Protein AF-A0A3A5IGR9-F1 (afdb_monomer_lite)

Foldseek 3Di:
DVVVVQLVVLLVVLLVQLVVVLVVVLVVVVVVCVVPVDDDDDSDDPVSVVSSVVSSVVSSVVSVVVVVVVD

Structure (mmCIF, N/CA/C/O backbone):
data_AF-A0A3A5IGR9-F1
#
_entry.id   AF-A0A3A5IGR9-F1
#
loop_
_atom_site.group_PDB
_atom_site.id
_atom_site.type_symbol
_atom_site.label_atom_id
_atom_site.label_alt_id
_atom_site.label_comp_id
_atom_site.label_asym_id
_atom_site.label_entity_id
_atom_site.label_seq_id
_atom_site.pdbx_PDB_ins_code
_atom_site.Cartn_x
_atom_site.Cartn_y
_atom_site.Cartn_z
_atom_site.occupancy
_atom_site.B_iso_or_equiv
_atom_site.auth_seq_id
_atom_site.auth_comp_id
_atom_site.auth_asym_id
_atom_site.auth_atom_id
_atom_site.pdbx_PDB_model_num
ATOM 1 N N . MET A 1 1 ? -10.189 -2.470 26.151 1.00 55.28 1 MET A N 1
ATOM 2 C CA . MET A 1 1 ? -9.668 -3.663 25.438 1.00 55.28 1 MET A CA 1
ATOM 3 C C . MET A 1 1 ? -10.300 -3.841 24.054 1.00 55.28 1 MET A C 1
ATOM 5 O O . MET A 1 1 ? -9.560 -4.055 23.104 1.00 55.28 1 MET A O 1
ATOM 9 N N . ILE A 1 2 ? -11.623 -3.670 23.906 1.00 62.47 2 ILE A N 1
ATOM 10 C CA . ILE A 1 2 ? -12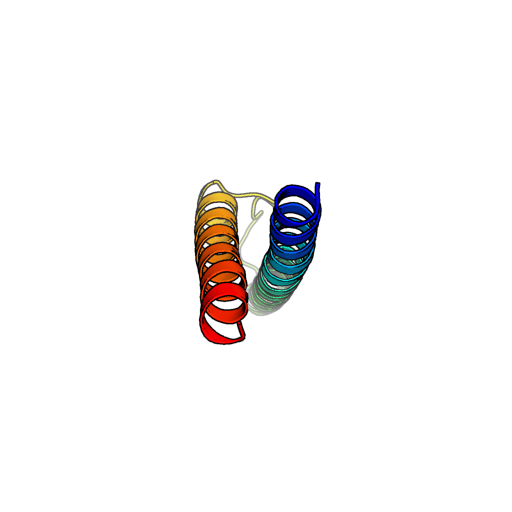.345 -3.811 22.622 1.00 62.47 2 ILE A CA 1
ATOM 11 C C . ILE A 1 2 ? -11.793 -2.869 21.536 1.00 62.47 2 ILE A C 1
ATOM 13 O O . ILE A 1 2 ? -11.488 -3.317 20.439 1.00 62.47 2 ILE A O 1
ATOM 17 N N . THR A 1 3 ? -11.540 -1.597 21.859 1.00 71.06 3 THR A N 1
ATOM 18 C CA . THR A 1 3 ? -11.049 -0.595 20.896 1.00 71.06 3 THR A CA 1
ATOM 19 C C . THR A 1 3 ? -9.666 -0.928 20.323 1.00 71.06 3 THR A C 1
ATOM 21 O O . THR A 1 3 ? -9.434 -0.745 19.134 1.00 71.06 3 THR A O 1
ATOM 24 N N . PHE A 1 4 ? -8.755 -1.472 21.137 1.00 75.50 4 PHE A N 1
ATOM 25 C CA . PHE A 1 4 ? -7.406 -1.846 20.694 1.00 75.50 4 PHE A CA 1
ATOM 26 C C . PHE A 1 4 ? -7.437 -2.993 19.676 1.00 75.50 4 PHE A C 1
ATOM 28 O O . PHE A 1 4 ? -6.791 -2.921 18.634 1.00 75.50 4 PHE A O 1
ATOM 35 N N . VAL A 1 5 ? -8.244 -4.024 19.942 1.00 80.19 5 VAL A N 1
ATOM 36 C CA . VAL A 1 5 ? -8.407 -5.171 19.034 1.00 80.19 5 VAL A CA 1
ATOM 37 C C . VAL A 1 5 ? -9.008 -4.730 17.696 1.00 80.19 5 VAL A C 1
ATOM 39 O O . VAL A 1 5 ? -8.623 -5.238 16.644 1.00 80.19 5 VAL A O 1
ATOM 42 N N . THR A 1 6 ? -9.914 -3.755 17.722 1.00 78.31 6 THR A N 1
ATOM 43 C CA . THR A 1 6 ? -10.538 -3.165 16.534 1.00 78.31 6 THR A CA 1
ATOM 44 C C . THR A 1 6 ? -9.517 -2.447 15.641 1.00 78.31 6 THR A C 1
ATOM 46 O O . THR A 1 6 ? -9.426 -2.759 14.450 1.00 78.31 6 THR A O 1
ATOM 49 N N . TYR A 1 7 ? -8.663 -1.590 16.216 1.00 82.19 7 TYR A N 1
ATOM 50 C CA . TYR A 1 7 ? -7.567 -0.945 15.477 1.00 82.19 7 TYR A CA 1
ATOM 51 C C . TYR A 1 7 ? -6.526 -1.948 14.968 1.00 82.19 7 TYR A C 1
ATOM 53 O O . TYR A 1 7 ? -6.056 -1.821 13.838 1.00 82.19 7 TYR A O 1
ATOM 61 N N . LEU A 1 8 ? -6.202 -2.978 15.754 1.00 85.25 8 LEU A N 1
ATOM 62 C CA . LEU A 1 8 ? -5.260 -4.020 15.345 1.00 85.25 8 LEU A CA 1
ATOM 63 C C . LEU A 1 8 ? -5.782 -4.807 14.134 1.00 85.25 8 LEU A C 1
ATOM 65 O O . LEU A 1 8 ? -5.051 -5.015 13.166 1.00 85.25 8 LEU A O 1
ATOM 69 N N . LYS A 1 9 ? -7.065 -5.192 14.141 1.00 84.19 9 LYS A N 1
ATOM 70 C CA . LYS A 1 9 ? -7.708 -5.842 12.988 1.00 84.19 9 LYS A CA 1
ATOM 71 C C . LYS A 1 9 ? -7.705 -4.934 11.757 1.00 84.19 9 LYS A C 1
ATOM 73 O O . LYS A 1 9 ? -7.378 -5.399 10.668 1.00 84.19 9 LYS A O 1
ATOM 78 N N . ALA A 1 10 ? -8.027 -3.650 11.923 1.00 83.56 10 ALA A N 1
ATOM 79 C CA . ALA A 1 10 ? -7.989 -2.677 10.833 1.00 83.56 10 ALA A CA 1
ATOM 80 C C . ALA A 1 10 ? -6.577 -2.532 10.238 1.00 83.56 10 ALA A C 1
ATOM 82 O O . ALA A 1 10 ? -6.432 -2.492 9.014 1.00 83.56 10 ALA A O 1
ATOM 83 N N . ALA A 1 11 ? -5.540 -2.517 11.081 1.00 87.06 11 ALA A N 1
ATOM 84 C CA . ALA A 1 11 ? -4.146 -2.457 10.651 1.00 87.06 11 ALA A CA 1
ATOM 85 C C . ALA A 1 11 ? -3.734 -3.709 9.863 1.00 87.06 11 ALA A C 1
ATOM 87 O O . ALA A 1 11 ? -3.176 -3.579 8.777 1.00 87.06 11 ALA A O 1
ATOM 88 N N . ILE A 1 12 ? -4.071 -4.911 10.348 1.00 90.81 12 ILE A N 1
ATOM 89 C CA . ILE A 1 12 ? -3.757 -6.178 9.661 1.00 90.81 12 ILE A CA 1
ATOM 90 C C . ILE A 1 12 ? -4.435 -6.242 8.288 1.00 90.81 12 ILE A C 1
ATOM 92 O O . ILE A 1 12 ? -3.789 -6.570 7.294 1.00 90.81 12 ILE A O 1
ATOM 96 N N . VAL A 1 13 ? -5.724 -5.897 8.207 1.00 88.75 13 VAL A N 1
ATOM 97 C CA . VAL A 1 13 ? -6.443 -5.915 6.923 1.00 88.75 13 VAL A CA 1
ATOM 98 C C . VAL A 1 13 ? -5.854 -4.891 5.954 1.00 88.75 13 VAL A C 1
ATOM 100 O O . VAL A 1 13 ? -5.691 -5.185 4.775 1.00 88.75 13 VAL A O 1
ATOM 103 N N . SER A 1 14 ? -5.477 -3.713 6.444 1.00 87.62 14 SER A N 1
ATOM 104 C CA . SER A 1 14 ? -4.881 -2.670 5.601 1.00 87.62 14 SER A CA 1
ATOM 105 C C . SER A 1 14 ? -3.479 -3.036 5.127 1.00 87.62 14 SER A C 1
ATOM 107 O O . SER A 1 14 ? -3.124 -2.735 3.989 1.00 87.62 14 SER A O 1
ATOM 109 N N . LEU A 1 15 ? -2.710 -3.749 5.954 1.00 91.44 15 LEU A N 1
ATOM 110 C CA . LEU A 1 15 ? -1.425 -4.325 5.565 1.00 91.44 15 LEU A CA 1
ATOM 111 C C . LEU A 1 15 ? -1.602 -5.343 4.431 1.00 91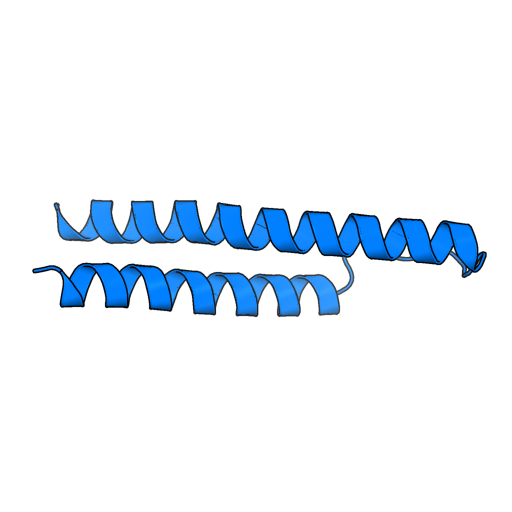.44 15 LEU A C 1
ATOM 113 O O . LEU A 1 15 ? -0.869 -5.290 3.448 1.00 91.44 15 LEU A O 1
ATOM 117 N N . LEU A 1 16 ? -2.597 -6.231 4.537 1.00 92.06 16 LEU A N 1
ATOM 118 C CA . LEU A 1 16 ? -2.908 -7.217 3.497 1.00 92.06 16 LEU A CA 1
ATOM 119 C C . LEU A 1 16 ? -3.322 -6.545 2.184 1.00 92.06 16 LEU A C 1
ATOM 121 O O . LEU A 1 16 ? -2.807 -6.905 1.130 1.00 92.06 16 LEU A O 1
ATOM 125 N N . VAL A 1 17 ? -4.201 -5.541 2.240 1.00 89.94 17 VAL A N 1
ATOM 126 C CA . VAL A 1 17 ? -4.627 -4.782 1.052 1.00 89.94 17 VAL A CA 1
ATOM 127 C C . VAL A 1 17 ? -3.435 -4.091 0.387 1.00 89.94 17 VAL A C 1
ATOM 129 O O . VAL A 1 17 ? -3.244 -4.216 -0.824 1.00 89.94 17 VAL A O 1
ATOM 132 N N . ALA A 1 18 ? -2.598 -3.409 1.172 1.00 87.50 18 ALA A N 1
ATOM 133 C CA . ALA A 1 18 ? -1.413 -2.736 0.657 1.00 87.50 18 ALA A CA 1
ATOM 134 C C . ALA A 1 18 ? -0.406 -3.728 0.052 1.00 87.50 18 ALA A C 1
ATOM 136 O O . ALA A 1 18 ? 0.133 -3.468 -1.023 1.00 87.50 18 ALA A O 1
ATOM 137 N N . ALA A 1 19 ? -0.206 -4.889 0.683 1.00 87.62 19 ALA A N 1
ATOM 138 C CA . ALA A 1 19 ? 0.660 -5.946 0.170 1.00 87.62 19 ALA A CA 1
ATOM 139 C C . ALA A 1 19 ? 0.152 -6.524 -1.161 1.00 87.62 19 ALA A C 1
ATOM 141 O O . ALA A 1 19 ? 0.944 -6.692 -2.086 1.00 87.62 19 ALA A O 1
ATOM 142 N N . VAL A 1 20 ? -1.157 -6.773 -1.296 1.00 90.44 20 VAL A N 1
ATOM 143 C CA . VAL A 1 20 ? -1.758 -7.275 -2.546 1.00 90.44 20 VAL A CA 1
ATOM 144 C C . VAL A 1 20 ? -1.568 -6.277 -3.684 1.00 90.44 20 VAL A C 1
ATOM 146 O O . VAL A 1 20 ? -1.151 -6.665 -4.775 1.00 90.44 20 VAL A O 1
ATOM 149 N N . ILE A 1 21 ? -1.822 -4.989 -3.444 1.00 87.06 21 ILE A N 1
ATOM 150 C CA . ILE A 1 21 ? -1.659 -3.968 -4.488 1.00 87.06 21 ILE A CA 1
ATOM 151 C C . ILE A 1 21 ? -0.186 -3.819 -4.877 1.00 87.06 21 ILE A C 1
ATOM 153 O O . ILE A 1 21 ? 0.130 -3.709 -6.062 1.00 87.06 21 ILE A O 1
ATOM 157 N N . LEU A 1 22 ? 0.728 -3.874 -3.907 1.00 86.44 22 LEU A N 1
ATOM 158 C CA . LEU A 1 22 ? 2.163 -3.815 -4.176 1.00 86.44 22 LEU A CA 1
ATOM 159 C C . LEU A 1 22 ? 2.634 -5.030 -4.981 1.00 86.44 22 LEU A C 1
ATOM 161 O O . LEU A 1 22 ? 3.397 -4.874 -5.933 1.00 86.44 22 LEU A O 1
ATOM 165 N N . PHE A 1 23 ? 2.115 -6.216 -4.665 1.00 87.12 23 PHE A N 1
ATOM 166 C CA . PHE A 1 23 ? 2.370 -7.433 -5.427 1.00 87.12 23 PHE A CA 1
ATOM 167 C C . PHE A 1 23 ? 1.853 -7.326 -6.868 1.00 87.12 23 PHE A C 1
ATOM 169 O O . PHE A 1 23 ? 2.588 -7.637 -7.805 1.00 87.12 23 PHE A O 1
ATOM 176 N N . MET A 1 24 ? 0.639 -6.803 -7.080 1.00 87.50 24 MET A N 1
ATOM 177 C CA . MET A 1 24 ? 0.126 -6.553 -8.434 1.00 87.50 24 MET A CA 1
ATOM 178 C C . MET A 1 24 ? 0.983 -5.534 -9.192 1.00 87.50 24 MET A C 1
ATOM 180 O O . MET A 1 24 ? 1.316 -5.755 -10.355 1.00 87.50 24 MET A O 1
ATOM 184 N N . ASN A 1 25 ? 1.398 -4.450 -8.533 1.00 85.31 25 ASN A N 1
ATOM 185 C CA . ASN A 1 25 ? 2.275 -3.443 -9.128 1.00 85.31 25 ASN A CA 1
ATOM 186 C C . ASN A 1 25 ? 3.636 -4.039 -9.525 1.00 85.31 25 ASN A C 1
ATOM 188 O O . ASN A 1 25 ? 4.175 -3.732 -10.589 1.00 85.31 25 ASN A O 1
ATOM 192 N N . MET A 1 26 ? 4.169 -4.940 -8.699 1.00 83.38 26 MET A N 1
ATOM 193 C CA . MET A 1 26 ? 5.390 -5.677 -8.997 1.00 83.38 26 MET A CA 1
ATOM 194 C C . MET A 1 26 ? 5.196 -6.575 -10.226 1.00 83.38 26 MET A C 1
ATOM 196 O O . MET A 1 26 ? 5.981 -6.471 -11.165 1.00 83.38 26 MET A O 1
ATOM 200 N N . ILE A 1 27 ? 4.120 -7.369 -10.292 1.00 86.94 27 ILE A N 1
ATOM 201 C CA . ILE A 1 27 ? 3.812 -8.221 -11.458 1.00 86.94 27 ILE A CA 1
ATOM 202 C C . ILE A 1 27 ? 3.703 -7.397 -12.744 1.00 86.94 27 ILE A C 1
ATOM 204 O O . ILE A 1 27 ? 4.317 -7.752 -13.753 1.00 86.94 27 ILE A O 1
ATOM 208 N N . ILE A 1 28 ? 2.950 -6.294 -12.716 1.00 84.56 28 IL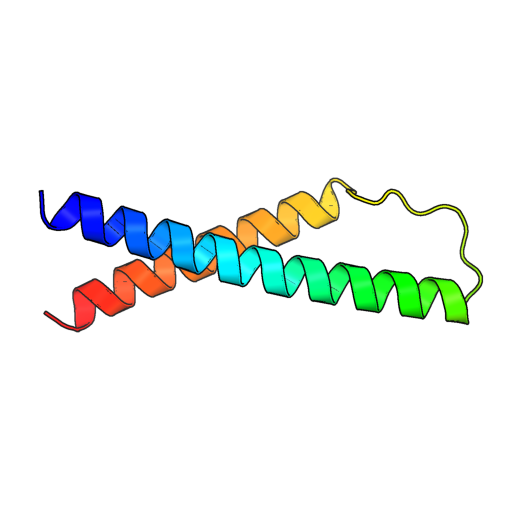E A N 1
ATOM 209 C CA . ILE A 1 28 ? 2.784 -5.406 -13.875 1.00 84.56 28 ILE A CA 1
ATOM 210 C C . ILE A 1 28 ? 4.145 -4.853 -14.301 1.00 84.56 28 ILE A C 1
ATOM 212 O O . ILE A 1 28 ? 4.491 -4.891 -15.480 1.00 84.56 28 ILE A O 1
ATOM 216 N N . SER A 1 29 ? 4.951 -4.398 -13.340 1.00 79.69 29 SER A N 1
ATOM 217 C CA . SER A 1 29 ? 6.295 -3.888 -13.597 1.00 79.69 29 SER A CA 1
ATOM 218 C C . SER A 1 29 ? 7.209 -4.935 -14.247 1.00 79.69 29 SER A C 1
ATOM 220 O O . SER A 1 29 ? 7.893 -4.614 -15.218 1.00 79.69 29 SER A O 1
ATOM 222 N N . TYR A 1 30 ? 7.217 -6.177 -13.755 1.00 81.75 30 TYR A N 1
ATOM 223 C CA . TYR A 1 30 ? 7.998 -7.268 -14.356 1.00 81.75 30 TYR A CA 1
ATOM 224 C C . TYR A 1 30 ? 7.507 -7.633 -15.752 1.00 81.75 30 TYR A C 1
ATOM 226 O O . TYR A 1 30 ? 8.320 -7.845 -16.648 1.00 81.75 30 TYR A O 1
ATOM 234 N N . SER A 1 31 ? 6.190 -7.662 -15.949 1.00 83.31 31 SER A N 1
ATOM 235 C CA . SER A 1 31 ? 5.584 -7.967 -17.247 1.00 83.31 31 SER A CA 1
ATOM 236 C C . SER A 1 31 ? 5.961 -6.909 -18.283 1.00 83.31 31 SER A C 1
ATOM 238 O O . SER A 1 31 ? 6.398 -7.240 -19.380 1.00 83.31 31 SER A O 1
ATOM 240 N N . MET A 1 32 ? 5.891 -5.628 -17.911 1.00 82.00 32 MET A N 1
ATOM 241 C CA . MET A 1 32 ? 6.342 -4.526 -18.763 1.00 82.00 32 MET A CA 1
ATOM 242 C C . MET A 1 32 ? 7.845 -4.611 -19.044 1.00 82.00 32 MET A C 1
ATOM 244 O O . MET A 1 32 ? 8.272 -4.398 -20.173 1.00 82.00 32 MET A O 1
ATOM 248 N N . HIS A 1 33 ? 8.662 -4.965 -18.053 1.00 79.00 33 HIS A N 1
ATOM 249 C CA . HIS A 1 33 ? 10.093 -5.148 -18.279 1.00 79.00 33 HIS A CA 1
ATOM 250 C C . HIS A 1 33 ? 10.383 -6.283 -19.274 1.00 79.00 33 HIS A C 1
ATOM 252 O O . HIS A 1 33 ? 11.176 -6.092 -20.193 1.00 79.00 33 HIS A O 1
ATOM 258 N N . ALA A 1 34 ? 9.699 -7.423 -19.147 1.00 79.81 34 ALA A N 1
ATOM 259 C CA . ALA A 1 34 ? 9.825 -8.539 -20.083 1.00 79.81 34 ALA A CA 1
ATOM 260 C C . ALA A 1 34 ? 9.422 -8.148 -21.517 1.00 79.81 34 ALA A C 1
ATOM 262 O O . ALA A 1 34 ? 10.034 -8.615 -22.473 1.00 79.81 34 ALA A O 1
ATOM 263 N N . LEU A 1 35 ? 8.428 -7.266 -21.667 1.00 84.38 35 LEU A N 1
ATOM 264 C CA . LEU A 1 35 ? 7.961 -6.783 -22.970 1.00 84.38 35 LEU A CA 1
ATOM 265 C C . LEU A 1 35 ? 8.874 -5.716 -23.593 1.00 84.38 35 LEU A C 1
ATOM 267 O O . LEU A 1 35 ? 9.001 -5.668 -24.813 1.00 84.38 35 LEU A O 1
ATOM 271 N N . PHE A 1 36 ? 9.501 -4.862 -22.780 1.00 80.88 36 PHE A N 1
ATOM 272 C CA . PHE A 1 36 ? 10.234 -3.682 -23.262 1.00 80.88 36 PHE A CA 1
ATOM 273 C C . PHE A 1 36 ? 11.760 -3.750 -23.063 1.00 80.88 36 PHE A C 1
ATOM 275 O O . PHE A 1 36 ? 12.458 -2.809 -23.435 1.00 80.88 36 PHE A O 1
ATOM 282 N N . ASN A 1 37 ? 12.296 -4.844 -22.508 1.00 70.31 37 ASN A N 1
ATOM 283 C CA . ASN A 1 37 ? 13.732 -5.091 -22.281 1.00 70.31 37 ASN A CA 1
ATOM 284 C C . ASN A 1 37 ? 14.459 -3.927 -21.560 1.00 70.31 37 ASN A C 1
ATOM 286 O O . ASN A 1 37 ? 15.624 -3.612 -21.811 1.00 70.31 37 ASN A O 1
ATOM 290 N N . THR A 1 38 ? 13.740 -3.233 -20.677 1.00 65.69 38 THR A N 1
ATOM 291 C CA . THR A 1 38 ? 14.137 -1.955 -20.072 1.00 65.69 38 THR A CA 1
ATOM 292 C C . THR A 1 38 ? 14.970 -2.144 -18.804 1.00 65.69 38 THR A C 1
ATOM 294 O O . THR A 1 38 ? 14.423 -1.992 -17.725 1.00 65.69 38 THR A O 1
ATOM 297 N N . GLY A 1 39 ? 16.268 -2.464 -18.911 1.00 63.94 39 GLY A N 1
ATOM 298 C CA . GLY A 1 39 ? 17.300 -2.309 -17.853 1.00 63.94 39 GLY A CA 1
ATOM 299 C C . GLY A 1 39 ? 17.034 -2.858 -16.425 1.00 63.94 39 GLY A C 1
ATOM 300 O O . GLY A 1 39 ? 15.952 -3.296 -16.061 1.00 63.94 39 GLY A O 1
ATOM 301 N N . LYS A 1 40 ? 18.049 -2.857 -15.547 1.00 58.00 40 LYS A N 1
ATOM 302 C CA . LYS A 1 40 ? 17.882 -3.330 -14.155 1.00 58.00 40 LYS A CA 1
ATOM 303 C C . LYS A 1 40 ? 16.979 -2.371 -13.368 1.00 58.00 40 LYS A C 1
ATOM 305 O O . LYS A 1 40 ? 17.361 -1.225 -13.147 1.00 58.00 40 LYS A O 1
ATOM 310 N N . ARG A 1 41 ? 15.815 -2.843 -12.912 1.00 63.19 41 ARG A N 1
ATOM 311 C CA . ARG A 1 41 ? 14.924 -2.095 -12.010 1.00 63.19 41 ARG A CA 1
ATOM 312 C C . ARG A 1 41 ? 15.127 -2.566 -10.568 1.00 63.19 41 ARG A C 1
ATOM 314 O O . ARG A 1 41 ? 15.134 -3.766 -10.299 1.00 63.19 41 ARG A O 1
ATOM 321 N N . GLU A 1 42 ? 15.302 -1.627 -9.642 1.00 66.00 42 GLU A N 1
ATOM 322 C CA . GLU A 1 42 ? 15.363 -1.933 -8.211 1.00 66.00 42 GLU A CA 1
ATOM 323 C C . GLU A 1 42 ? 14.001 -2.438 -7.717 1.00 66.00 42 GLU A C 1
ATOM 325 O O . GLU A 1 42 ? 12.959 -1.846 -8.007 1.00 66.00 42 GLU A O 1
ATOM 330 N N . TRP A 1 43 ? 14.015 -3.543 -6.967 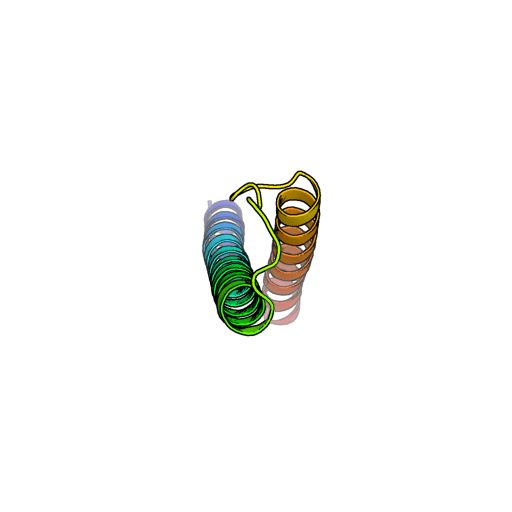1.00 58.59 43 TRP A N 1
ATOM 331 C CA . TRP A 1 43 ? 12.815 -4.248 -6.498 1.00 58.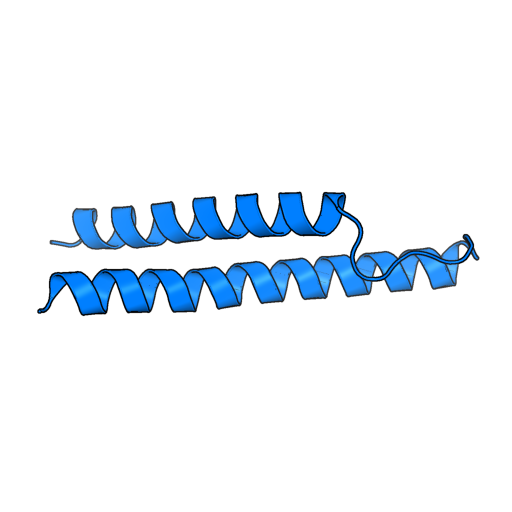59 43 TRP A CA 1
ATOM 332 C C . TRP A 1 43 ? 11.968 -3.401 -5.533 1.00 58.59 43 TRP A C 1
ATOM 334 O O . TRP A 1 43 ? 10.754 -3.572 -5.450 1.00 58.59 43 TRP A O 1
ATOM 344 N N . LEU A 1 44 ? 12.602 -2.461 -4.826 1.00 63.72 44 LEU A N 1
ATOM 345 C CA . LEU A 1 44 ? 11.994 -1.575 -3.835 1.00 63.72 44 LEU A CA 1
ATOM 346 C C . LEU A 1 44 ? 12.493 -0.144 -4.046 1.00 63.72 44 LEU A C 1
ATOM 348 O O . LEU A 1 44 ? 13.306 0.372 -3.289 1.00 63.72 44 LEU A O 1
ATOM 352 N N . SER A 1 45 ? 12.001 0.505 -5.100 1.00 71.25 45 SER A N 1
ATOM 353 C CA . SER A 1 45 ? 12.206 1.944 -5.268 1.00 71.25 45 SER A CA 1
ATOM 354 C C . SER A 1 45 ? 11.489 2.718 -4.155 1.00 71.25 45 SER A C 1
ATOM 356 O O . SER A 1 45 ? 10.391 2.338 -3.734 1.00 71.25 45 SER A O 1
ATOM 358 N N . THR A 1 46 ? 12.051 3.857 -3.741 1.00 76.94 46 THR A N 1
ATOM 359 C CA . THR A 1 46 ? 11.419 4.820 -2.822 1.00 76.94 46 THR A CA 1
ATOM 360 C C . THR A 1 46 ? 9.973 5.146 -3.225 1.00 76.94 46 THR A C 1
ATOM 362 O O . THR A 1 46 ? 9.102 5.271 -2.366 1.00 76.94 46 THR A O 1
ATOM 365 N N . GLY A 1 47 ? 9.677 5.193 -4.532 1.00 77.38 47 GLY A N 1
ATOM 366 C CA . GLY A 1 47 ? 8.319 5.409 -5.041 1.00 77.38 47 GLY A CA 1
ATOM 367 C C . GLY A 1 47 ? 7.338 4.284 -4.688 1.00 77.38 47 GLY A C 1
ATOM 368 O O . GLY A 1 47 ? 6.193 4.555 -4.330 1.00 77.38 47 GLY A O 1
ATOM 369 N N . THR A 1 48 ? 7.785 3.025 -4.705 1.00 79.06 48 THR A N 1
ATOM 370 C CA . THR A 1 48 ? 6.965 1.868 -4.312 1.00 79.06 48 THR A CA 1
ATOM 371 C C . THR A 1 48 ? 6.619 1.925 -2.820 1.00 79.06 48 THR A C 1
ATOM 373 O O . THR A 1 48 ? 5.490 1.615 -2.443 1.00 79.06 48 THR A O 1
ATOM 376 N N . GLY A 1 49 ? 7.550 2.392 -1.979 1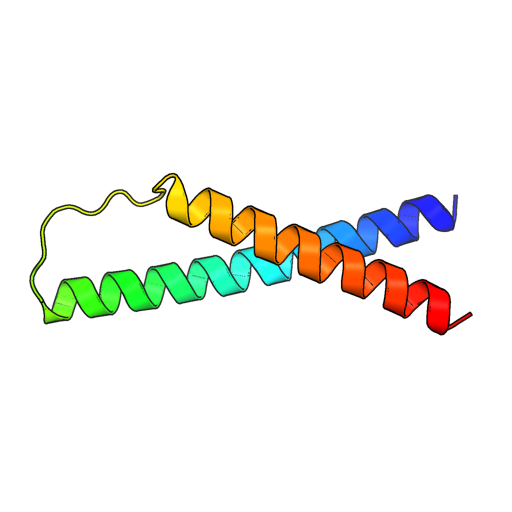.00 81.31 49 GLY A N 1
ATOM 377 C CA . GLY A 1 49 ? 7.310 2.610 -0.548 1.00 81.31 49 GLY A CA 1
ATOM 378 C C . GLY A 1 49 ? 6.300 3.728 -0.262 1.00 81.31 49 GLY A C 1
ATOM 379 O O . GLY A 1 49 ? 5.437 3.569 0.599 1.00 81.31 49 GLY A O 1
ATOM 380 N N . ILE A 1 50 ? 6.344 4.830 -1.018 1.00 85.44 50 ILE A N 1
ATOM 381 C CA . ILE A 1 50 ? 5.363 5.923 -0.888 1.00 85.44 50 ILE A CA 1
ATOM 382 C C . ILE A 1 50 ? 3.961 5.439 -1.282 1.00 85.44 50 ILE A C 1
ATOM 384 O O . ILE A 1 50 ? 2.997 5.678 -0.556 1.00 85.44 50 ILE A O 1
ATOM 388 N N . ILE A 1 51 ? 3.850 4.708 -2.397 1.00 84.00 51 ILE A N 1
ATOM 389 C CA . ILE A 1 51 ? 2.578 4.132 -2.859 1.00 84.00 51 ILE A CA 1
ATOM 390 C C . ILE A 1 51 ? 2.022 3.148 -1.822 1.00 84.00 51 ILE A C 1
ATOM 392 O O . ILE A 1 51 ? 0.836 3.207 -1.499 1.00 84.00 51 ILE A O 1
ATOM 396 N N . PHE A 1 52 ? 2.877 2.296 -1.247 1.00 86.12 52 PHE A N 1
ATOM 397 C CA . PHE A 1 52 ? 2.495 1.398 -0.156 1.00 86.12 52 PHE A CA 1
ATOM 398 C C . PHE A 1 52 ? 1.895 2.157 1.026 1.00 86.12 52 PHE A C 1
ATOM 400 O O . PHE A 1 52 ? 0.810 1.816 1.496 1.00 86.12 52 PHE A O 1
ATOM 407 N N . LEU A 1 53 ? 2.596 3.193 1.493 1.00 88.06 53 LEU A N 1
ATOM 408 C CA . LEU A 1 53 ? 2.205 3.961 2.668 1.00 88.06 53 LEU A CA 1
ATOM 409 C C . LEU A 1 53 ? 0.855 4.656 2.452 1.00 88.06 53 LEU A C 1
ATOM 411 O O . LEU A 1 53 ? -0.006 4.599 3.329 1.00 88.06 53 LEU A O 1
ATOM 415 N N . LEU A 1 54 ? 0.644 5.250 1.274 1.00 89.44 54 LEU A N 1
ATOM 416 C CA . LEU A 1 54 ? -0.622 5.891 0.909 1.00 89.44 54 LEU A CA 1
ATOM 417 C C . LEU A 1 54 ? -1.781 4.891 0.902 1.00 89.44 54 LEU A C 1
ATOM 419 O O . LEU A 1 54 ? -2.804 5.135 1.538 1.00 89.44 54 LEU A O 1
ATOM 423 N N . ILE A 1 55 ? -1.607 3.742 0.244 1.00 88.81 55 ILE A N 1
ATOM 424 C CA . ILE A 1 55 ? -2.635 2.694 0.182 1.00 88.81 55 ILE A CA 1
ATOM 425 C C . ILE A 1 55 ? -2.949 2.159 1.580 1.00 88.81 55 ILE A C 1
ATOM 427 O O . ILE A 1 55 ? -4.119 1.991 1.932 1.00 88.81 55 ILE A O 1
ATOM 431 N N . PHE A 1 56 ? -1.915 1.920 2.386 1.00 90.12 56 PHE A N 1
ATOM 432 C CA . PHE A 1 56 ? -2.061 1.456 3.758 1.00 90.12 56 PHE A CA 1
ATOM 433 C C . PHE A 1 56 ? -2.866 2.452 4.602 1.00 90.12 56 PHE A C 1
ATOM 435 O O . PHE A 1 56 ? -3.863 2.065 5.211 1.00 90.12 56 PHE A O 1
ATOM 442 N N . LEU A 1 57 ? -2.481 3.734 4.601 1.00 90.38 57 LEU A N 1
ATOM 443 C CA . LEU A 1 57 ? -3.166 4.795 5.347 1.00 90.38 57 LEU A CA 1
ATOM 444 C C . LEU A 1 57 ? -4.620 4.961 4.896 1.00 90.38 57 LEU A C 1
ATOM 446 O O . LEU A 1 57 ? -5.516 5.020 5.740 1.00 90.38 57 LEU A O 1
ATOM 450 N N . SER A 1 58 ? -4.875 4.987 3.586 1.00 89.19 58 SER A N 1
ATOM 451 C CA . SER A 1 58 ? -6.232 5.095 3.044 1.00 89.19 58 SER A CA 1
ATOM 452 C C . SER A 1 58 ? -7.106 3.900 3.434 1.00 89.19 58 SER A C 1
ATOM 454 O O . SER A 1 58 ? -8.234 4.093 3.891 1.00 89.19 58 SER A O 1
ATOM 456 N N . SER A 1 59 ? -6.589 2.673 3.319 1.00 87.81 59 SER A N 1
ATOM 457 C CA . SER A 1 59 ? -7.311 1.460 3.727 1.00 87.81 59 SER A CA 1
ATOM 458 C C . SER A 1 59 ? -7.575 1.432 5.236 1.00 87.81 59 SER A C 1
ATOM 460 O O . SER A 1 59 ? -8.658 1.036 5.676 1.00 87.81 59 SER A O 1
ATOM 462 N N . PHE A 1 60 ? -6.610 1.887 6.035 1.00 87.38 60 PHE A N 1
ATOM 463 C CA . PHE A 1 60 ? -6.717 1.920 7.490 1.00 87.38 60 PHE A CA 1
ATOM 464 C C . PHE A 1 60 ? -7.777 2.914 7.958 1.00 87.38 60 PHE A C 1
ATOM 466 O O . PHE A 1 60 ? -8.659 2.557 8.743 1.00 87.38 60 PHE A O 1
ATOM 473 N N . LEU A 1 61 ? -7.749 4.132 7.413 1.00 88.44 61 LEU A N 1
ATOM 474 C CA . LEU A 1 61 ? -8.766 5.150 7.670 1.00 88.44 61 LEU A CA 1
ATOM 475 C C . LEU A 1 61 ? -10.162 4.665 7.268 1.00 88.44 61 LEU A C 1
ATOM 477 O O . LEU A 1 61 ? -11.110 4.831 8.037 1.00 88.44 61 LEU A O 1
ATOM 481 N N . TYR A 1 62 ? -10.286 4.015 6.108 1.00 87.69 62 TYR A N 1
ATOM 482 C CA . TYR A 1 62 ? -11.553 3.447 5.652 1.00 87.69 62 TYR A CA 1
ATOM 483 C C . TYR A 1 62 ? -12.094 2.381 6.617 1.00 87.69 62 TYR A C 1
ATOM 485 O O . TYR A 1 62 ? -13.272 2.417 6.976 1.00 87.69 62 TYR A O 1
ATOM 493 N N . GLN A 1 63 ? -11.246 1.458 7.083 1.00 83.56 63 GLN A N 1
ATOM 494 C CA . GLN A 1 63 ? -11.640 0.428 8.050 1.00 83.56 63 GLN A CA 1
ATOM 495 C C . GLN A 1 63 ? -12.121 1.026 9.378 1.00 83.56 63 GLN A C 1
ATOM 497 O O . GLN A 1 63 ? -13.154 0.603 9.898 1.00 83.56 63 GLN A O 1
ATOM 502 N N . ILE A 1 64 ? -11.424 2.041 9.896 1.00 84.56 64 ILE A N 1
ATOM 503 C CA . ILE A 1 64 ? -11.825 2.727 11.133 1.00 84.56 64 ILE A CA 1
ATOM 504 C C . ILE A 1 64 ? -13.172 3.432 10.947 1.00 84.56 64 ILE A C 1
ATOM 506 O O . ILE A 1 64 ? -14.075 3.258 11.765 1.00 84.56 64 ILE A O 1
ATOM 510 N N . GLN A 1 65 ? -13.339 4.197 9.864 1.00 83.88 65 GLN A N 1
ATOM 511 C CA . GLN A 1 65 ? -14.594 4.903 9.589 1.00 83.88 65 GLN A CA 1
ATOM 512 C C . GLN A 1 65 ? -15.768 3.940 9.399 1.00 83.88 65 GLN A C 1
ATOM 514 O O . GLN A 1 65 ? -16.868 4.195 9.890 1.00 83.88 65 GLN A O 1
ATOM 519 N N . LYS A 1 66 ? -15.539 2.815 8.714 1.00 80.00 66 LYS A N 1
ATOM 520 C CA . LYS A 1 66 ? -16.547 1.768 8.530 1.00 80.00 66 LYS A CA 1
ATOM 521 C C . LYS A 1 66 ? -16.998 1.179 9.866 1.00 80.00 66 LYS A C 1
ATOM 523 O O . LYS A 1 66 ? -18.186 0.944 10.053 1.00 80.00 66 LYS A O 1
ATOM 528 N N . GLN A 1 67 ? -16.070 0.967 10.793 1.00 73.88 67 GLN A N 1
ATOM 529 C CA . GLN A 1 67 ? -16.383 0.436 12.119 1.00 73.88 67 GLN A CA 1
ATOM 530 C C . GLN A 1 67 ? -17.090 1.459 13.019 1.00 73.88 67 GLN A C 1
ATOM 532 O O . GLN A 1 67 ? -17.920 1.062 13.826 1.00 73.88 67 GLN A O 1
ATOM 537 N N . GLN A 1 68 ? -16.822 2.759 12.854 1.00 70.94 68 GLN A N 1
ATOM 538 C CA . GLN A 1 68 ? -17.518 3.823 13.592 1.00 70.94 68 GLN A CA 1
ATOM 539 C C . GLN A 1 68 ? -18.937 4.101 13.074 1.00 70.94 68 GLN A C 1
ATOM 541 O O . GLN A 1 68 ? -19.790 4.498 13.854 1.00 70.94 68 GLN A O 1
ATOM 546 N N . LYS A 1 69 ? -19.208 3.890 11.778 1.00 65.44 69 LYS A N 1
ATOM 547 C CA . LYS A 1 69 ? -20.552 4.051 11.185 1.00 65.44 69 LYS A CA 1
ATOM 548 C C . LYS A 1 69 ? -21.481 2.847 11.388 1.00 65.44 69 LYS A C 1
ATOM 550 O O . LYS A 1 69 ? -22.657 2.940 11.058 1.00 65.44 69 LYS A O 1
ATOM 555 N N . GLY A 1 70 ? -20.949 1.714 11.846 1.00 55.16 70 GLY A N 1
ATOM 556 C CA . GLY A 1 70 ? -21.698 0.474 12.077 1.00 55.16 70 GLY A CA 1
ATOM 557 C C . GLY A 1 70 ? -22.064 0.212 13.541 1.00 55.16 70 GLY A C 1
ATOM 558 O O . GLY A 1 70 ? -22.484 -0.904 13.842 1.00 55.16 70 GLY A O 1
ATOM 559 N N . SER A 1 71 ? -21.862 1.191 14.429 1.00 46.16 71 SER A N 1
ATOM 560 C CA . SER A 1 71 ? -22.253 1.173 15.845 1.00 46.16 71 SER A CA 1
ATOM 561 C C . SER A 1 71 ? -23.236 2.296 16.136 1.00 46.16 71 SER A C 1
ATOM 563 O O . SER A 1 71 ? -23.917 2.160 17.174 1.00 46.16 71 SER A O 1
#

Sequence (71 aa):
MITFVTYLKAAIVSLLVAAVILFMNMIISYSMHALFNTGKREWLSTGTGIIFLLIFLSSFLYQIQKQQKGS

Secondary structure (DSSP, 8-state):
-HHHHHHHHHHHHHHHHHHHHHHHHHHHHHHHHHHHT--PPPTT-HHHHHHHHHHHHHHHHHHHHHHHTT-

Radius of gyration: 16.15 Å; chains: 1; bounding box: 40×14×49 Å

pLDDT: mean 79.89, std 10.39, range [46.16, 92.06]